Protein AF-A0A9W7H789-F1 (afdb_monomer)

Structure (mmCIF, N/CA/C/O backbone):
data_AF-A0A9W7H789-F1
#
_entry.id   AF-A0A9W7H789-F1
#
loop_
_atom_site.group_PDB
_atom_site.id
_atom_site.type_symbol
_atom_site.label_atom_id
_atom_site.label_alt_id
_atom_site.label_comp_id
_atom_site.label_asym_id
_atom_site.label_entity_id
_atom_site.label_seq_id
_atom_site.pdbx_PDB_ins_code
_atom_site.Cartn_x
_atom_site.Cartn_y
_atom_site.Cartn_z
_atom_site.occupancy
_atom_site.B_iso_or_equiv
_atom_site.auth_seq_id
_atom_site.auth_comp_id
_atom_site.auth_asym_id
_atom_site.auth_atom_id
_atom_site.pdbx_PDB_model_num
ATOM 1 N N . MET A 1 1 ? 6.741 7.330 -32.884 1.00 44.22 1 MET A N 1
ATOM 2 C CA . MET A 1 1 ? 7.680 7.062 -31.779 1.00 44.22 1 MET A CA 1
ATOM 3 C C . MET A 1 1 ? 6.821 6.751 -30.573 1.00 44.22 1 MET A C 1
ATOM 5 O O . MET A 1 1 ? 6.149 7.654 -30.098 1.00 44.22 1 MET A O 1
ATOM 9 N N . ALA A 1 2 ? 6.696 5.477 -30.200 1.00 47.44 2 ALA A N 1
ATOM 10 C CA . ALA A 1 2 ? 6.024 5.129 -28.955 1.00 47.44 2 ALA A CA 1
ATOM 11 C C . ALA A 1 2 ? 6.936 5.634 -27.841 1.00 47.44 2 ALA A C 1
ATOM 13 O O . ALA A 1 2 ? 8.052 5.138 -27.694 1.00 47.44 2 ALA A O 1
ATOM 14 N N . ASP A 1 3 ? 6.510 6.695 -27.166 1.00 50.25 3 ASP A N 1
ATOM 15 C CA . ASP A 1 3 ? 7.142 7.167 -25.947 1.00 50.25 3 ASP A CA 1
ATOM 16 C C . ASP A 1 3 ? 7.139 5.976 -24.982 1.00 50.25 3 ASP A C 1
ATOM 18 O O . ASP A 1 3 ? 6.099 5.603 -24.442 1.00 50.25 3 ASP A O 1
ATOM 22 N N . MET A 1 4 ? 8.280 5.292 -24.854 1.00 52.41 4 MET A N 1
ATOM 23 C CA . MET A 1 4 ? 8.501 4.280 -23.825 1.00 52.41 4 MET A CA 1
ATOM 24 C C . MET A 1 4 ? 8.636 5.006 -22.483 1.00 52.41 4 MET A C 1
ATOM 26 O O . MET A 1 4 ? 9.663 4.921 -21.812 1.00 52.41 4 MET A O 1
ATOM 30 N N . VAL A 1 5 ? 7.609 5.754 -22.080 1.00 58.78 5 VAL A N 1
ATOM 31 C CA . VAL A 1 5 ? 7.419 6.062 -20.674 1.00 58.78 5 VAL A CA 1
ATOM 32 C C . VAL A 1 5 ? 7.052 4.731 -20.039 1.00 58.78 5 VAL A C 1
ATOM 34 O O . VAL A 1 5 ? 5.912 4.275 -20.091 1.00 58.78 5 VAL A O 1
ATOM 37 N N . GLY A 1 6 ? 8.070 4.040 -19.520 1.00 60.03 6 GLY A N 1
ATOM 38 C CA . GLY A 1 6 ? 7.855 2.869 -18.684 1.00 60.03 6 GLY A CA 1
ATOM 39 C C . GLY A 1 6 ? 6.789 3.192 -17.630 1.00 60.03 6 GLY A C 1
ATOM 40 O O . GLY A 1 6 ? 6.657 4.362 -17.244 1.00 60.03 6 GLY A O 1
ATOM 41 N N . PRO A 1 7 ? 5.996 2.196 -17.199 1.00 67.00 7 PRO A N 1
ATOM 42 C CA . PRO A 1 7 ? 4.902 2.422 -16.266 1.00 67.00 7 PRO A CA 1
ATOM 43 C C . PRO A 1 7 ? 5.422 3.246 -15.091 1.00 67.00 7 PRO A C 1
ATOM 45 O O . PRO A 1 7 ? 6.423 2.895 -14.464 1.00 67.00 7 PRO A O 1
ATOM 48 N N . ARG A 1 8 ? 4.800 4.404 -14.843 1.00 80.44 8 ARG A N 1
ATOM 49 C CA . ARG A 1 8 ? 5.165 5.217 -13.683 1.00 80.44 8 ARG A CA 1
ATOM 50 C C . ARG A 1 8 ? 4.766 4.407 -12.460 1.00 80.44 8 ARG A C 1
ATOM 52 O O . ARG A 1 8 ? 3.633 3.951 -12.356 1.00 80.44 8 ARG A O 1
ATOM 59 N N . LEU A 1 9 ? 5.724 4.181 -11.580 1.00 85.69 9 LEU A N 1
ATOM 60 C CA . LEU A 1 9 ? 5.582 3.305 -10.430 1.00 85.69 9 LEU A CA 1
ATOM 61 C C . LEU A 1 9 ? 5.728 4.131 -9.164 1.00 85.69 9 LEU A C 1
ATOM 63 O O . LEU A 1 9 ? 6.569 5.030 -9.094 1.00 85.69 9 LEU A O 1
ATOM 67 N N . TYR A 1 10 ? 4.914 3.808 -8.172 1.00 86.94 10 TYR A N 1
ATOM 68 C CA . TYR A 1 10 ? 5.084 4.286 -6.815 1.00 86.94 10 TYR A CA 1
ATOM 69 C C . TYR A 1 10 ? 5.868 3.238 -6.043 1.00 86.94 10 TYR A C 1
ATOM 71 O O . TYR A 1 10 ? 5.487 2.068 -5.984 1.00 86.94 10 TYR A O 1
ATOM 79 N N . SER A 1 11 ? 6.974 3.678 -5.458 1.00 90.12 11 SER A N 1
ATOM 80 C CA . SER A 1 11 ? 7.864 2.835 -4.676 1.00 90.12 11 SER A CA 1
ATOM 81 C C . SER A 1 11 ? 7.943 3.334 -3.241 1.00 90.12 11 SER A C 1
ATOM 83 O O . SER A 1 11 ? 7.845 4.535 -2.988 1.00 90.12 11 SER A O 1
ATOM 85 N N . CYS A 1 12 ? 8.171 2.410 -2.311 1.00 89.88 12 CYS A N 1
ATOM 86 C CA . CYS A 1 12 ? 8.466 2.729 -0.923 1.00 89.88 12 CYS A CA 1
ATOM 87 C C . CYS A 1 12 ? 9.696 3.642 -0.846 1.00 89.88 12 CYS A C 1
ATOM 89 O O . CYS A 1 12 ? 10.728 3.356 -1.456 1.00 89.88 12 CYS A O 1
ATOM 91 N N . CYS A 1 13 ? 9.615 4.718 -0.066 1.00 87.62 13 CYS A N 1
ATOM 92 C CA . CYS A 1 13 ? 10.715 5.671 0.069 1.00 87.62 13 CYS A CA 1
ATOM 93 C C . CYS A 1 13 ? 11.968 5.068 0.723 1.00 87.62 13 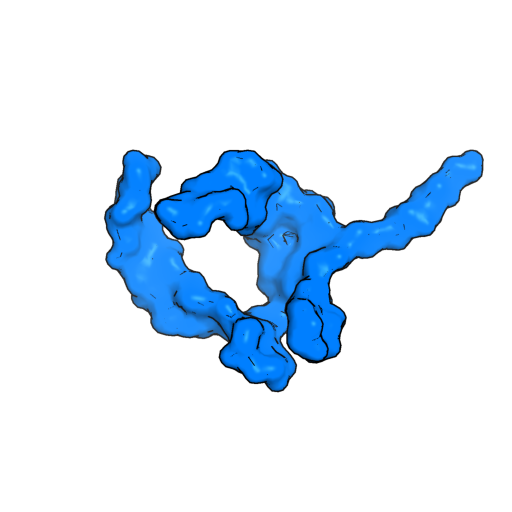CYS A C 1
ATOM 95 O O . CYS A 1 13 ? 13.062 5.562 0.466 1.00 87.62 13 CYS A O 1
ATOM 97 N N . ASN A 1 14 ? 11.824 4.016 1.538 1.00 90.12 14 ASN A N 1
ATOM 98 C CA . ASN A 1 14 ? 12.947 3.417 2.257 1.00 90.12 14 ASN A CA 1
ATOM 99 C C . ASN A 1 14 ? 13.653 2.321 1.432 1.00 90.12 14 ASN A C 1
ATOM 101 O O . ASN A 1 14 ? 14.827 2.441 1.090 1.00 90.12 14 ASN A O 1
ATOM 105 N N . CYS A 1 15 ? 12.927 1.273 1.031 1.00 91.00 15 CYS A N 1
ATOM 106 C CA . CYS A 1 15 ? 13.497 0.111 0.327 1.00 91.00 15 CYS A CA 1
ATOM 107 C C . CYS A 1 15 ? 13.340 0.143 -1.206 1.00 91.00 15 CYS A C 1
ATOM 109 O O . CYS A 1 15 ? 13.830 -0.749 -1.893 1.00 91.00 15 CYS A O 1
ATOM 111 N N . ARG A 1 16 ? 12.649 1.146 -1.767 1.00 89.00 16 ARG A N 1
ATOM 112 C CA . ARG A 1 16 ? 12.263 1.239 -3.194 1.00 89.00 16 ARG A CA 1
ATOM 113 C C . ARG A 1 16 ? 11.414 0.087 -3.738 1.00 89.00 16 ARG A C 1
ATOM 115 O O . ARG A 1 16 ? 11.190 0.020 -4.948 1.00 89.00 16 ARG A O 1
ATOM 122 N N . ASN A 1 17 ? 10.894 -0.768 -2.865 1.00 90.31 17 ASN A N 1
ATOM 123 C CA . ASN A 1 17 ? 9.943 -1.805 -3.233 1.00 90.31 17 ASN A CA 1
ATOM 124 C C . ASN A 1 17 ? 8.712 -1.195 -3.927 1.00 90.31 17 ASN A C 1
ATOM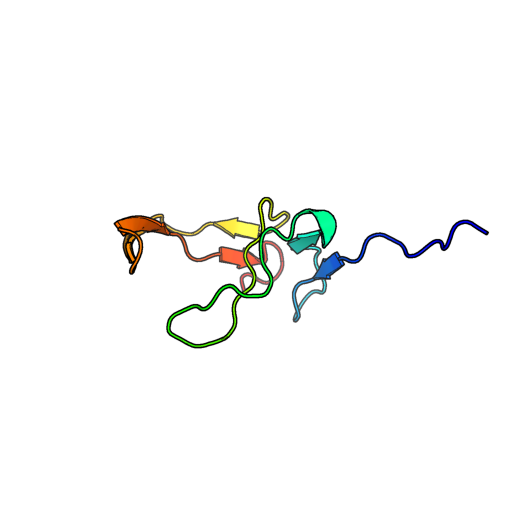 126 O O . ASN A 1 17 ? 8.278 -0.104 -3.561 1.00 90.31 17 ASN A O 1
ATOM 130 N N . GLN A 1 18 ? 8.171 -1.865 -4.941 1.00 89.50 18 GLN A N 1
ATOM 131 C CA . GLN A 1 18 ? 7.050 -1.349 -5.731 1.00 89.50 18 GLN A CA 1
ATOM 132 C C . GLN A 1 18 ? 5.743 -1.510 -4.950 1.00 89.50 18 GLN A C 1
ATOM 134 O O . GLN A 1 18 ? 5.374 -2.628 -4.610 1.00 89.50 18 GLN A O 1
ATOM 139 N N . ILE A 1 19 ? 5.056 -0.399 -4.687 1.00 89.81 19 ILE A N 1
ATOM 140 C CA . ILE A 1 19 ? 3.844 -0.351 -3.857 1.00 89.81 19 ILE A CA 1
ATOM 141 C C . ILE A 1 19 ? 2.589 -0.226 -4.723 1.00 89.81 19 ILE A C 1
ATOM 143 O O . ILE A 1 19 ? 1.572 -0.831 -4.419 1.00 89.81 19 ILE A O 1
ATOM 147 N N . ALA A 1 20 ? 2.633 0.565 -5.796 1.00 90.00 20 ALA A N 1
ATOM 148 C CA . ALA A 1 20 ? 1.477 0.766 -6.668 1.00 90.00 20 ALA A CA 1
ATOM 149 C C . 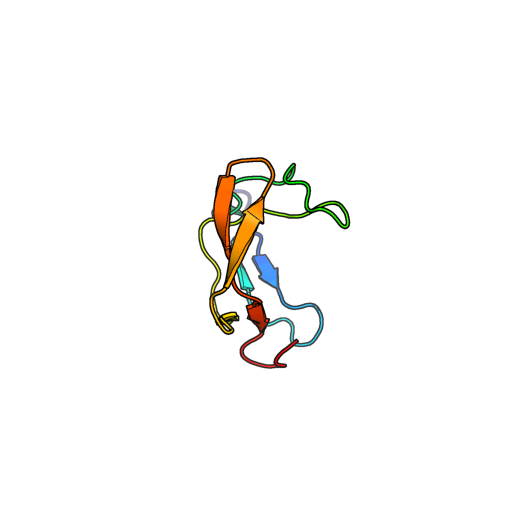ALA A 1 20 ? 1.901 1.199 -8.074 1.00 90.00 20 ALA A C 1
ATOM 151 O O . ALA A 1 20 ? 2.978 1.774 -8.275 1.00 90.00 20 ALA A O 1
ATOM 152 N N . LEU A 1 21 ? 1.034 0.961 -9.054 1.00 88.69 21 LEU A N 1
ATOM 153 C CA . LEU A 1 21 ? 1.179 1.507 -10.398 1.00 88.6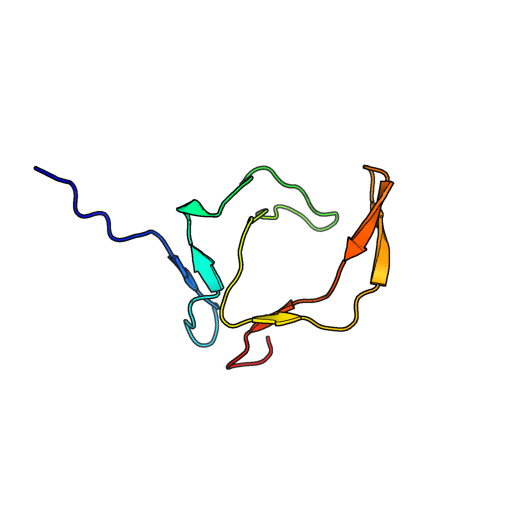9 21 LEU A CA 1
ATOM 154 C C . LEU A 1 21 ? 0.523 2.891 -10.462 1.00 88.69 21 LEU A C 1
ATOM 156 O O . LEU A 1 21 ? -0.420 3.204 -9.741 1.00 88.69 21 LEU A O 1
ATOM 160 N N . HIS A 1 22 ? 1.010 3.741 -11.358 1.00 86.25 22 HIS A N 1
ATOM 161 C CA . HIS A 1 22 ? 0.344 5.006 -11.654 1.00 86.25 22 HIS A CA 1
ATOM 162 C C . HIS A 1 22 ? -0.971 4.830 -12.410 1.00 86.25 22 HIS A C 1
ATOM 164 O O . HIS A 1 22 ? -1.815 5.719 -12.351 1.00 86.25 22 HIS A O 1
ATOM 170 N N . ASP A 1 23 ? -1.117 3.711 -13.118 1.00 86.38 23 ASP A N 1
ATOM 171 C CA . ASP A 1 23 ? -2.342 3.352 -13.835 1.00 86.38 23 ASP A CA 1
ATOM 172 C C . ASP A 1 23 ? -3.492 3.063 -12.858 1.00 86.38 23 ASP A C 1
ATOM 174 O O . ASP A 1 23 ? -4.616 3.504 -13.068 1.00 86.38 23 ASP A O 1
ATOM 178 N N . ASP A 1 24 ? -3.166 2.466 -11.708 1.00 87.56 24 ASP A N 1
ATOM 179 C CA . ASP A 1 24 ? -4.089 2.205 -10.600 1.00 87.56 24 ASP A CA 1
ATOM 180 C C . ASP A 1 24 ? -4.430 3.447 -9.762 1.00 87.56 24 ASP A C 1
ATOM 182 O O . ASP A 1 24 ? -5.132 3.357 -8.757 1.00 87.56 24 ASP A O 1
ATOM 186 N N . VAL A 1 25 ? -3.946 4.638 -10.123 1.00 88.31 25 VAL A N 1
ATOM 187 C CA . VAL A 1 25 ? -4.327 5.862 -9.408 1.00 88.31 25 VAL A CA 1
ATOM 188 C C . VAL A 1 25 ? -5.764 6.228 -9.767 1.00 88.31 25 VAL A C 1
ATOM 190 O O . VAL A 1 25 ? -6.028 6.805 -10.820 1.00 88.31 25 VAL A O 1
ATOM 193 N N . ILE A 1 26 ? -6.686 6.001 -8.834 1.00 87.81 26 ILE A N 1
ATOM 194 C CA . ILE A 1 26 ? -8.075 6.451 -8.953 1.00 87.81 26 ILE A CA 1
ATOM 195 C C . ILE A 1 26 ? -8.145 7.975 -8.817 1.00 87.81 26 ILE A C 1
ATOM 197 O O . ILE A 1 26 ? -8.822 8.648 -9.594 1.00 87.81 26 ILE A O 1
ATOM 201 N N . SER A 1 27 ? -7.474 8.545 -7.809 1.00 84.62 27 SER A N 1
ATOM 202 C CA . S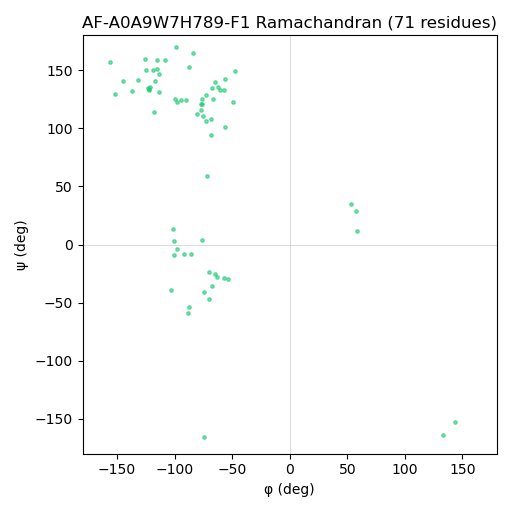ER A 1 27 ? -7.540 9.988 -7.563 1.00 84.62 27 SER A CA 1
ATOM 203 C C . SER A 1 27 ? -6.291 10.548 -6.895 1.00 84.62 27 SER A C 1
ATOM 205 O O . SER A 1 27 ? -5.851 10.089 -5.844 1.00 84.62 27 SER A O 1
ATOM 207 N N . LYS A 1 28 ? -5.759 11.621 -7.489 1.00 84.81 28 LYS A N 1
ATOM 208 C CA . LYS A 1 28 ? -4.650 12.431 -6.947 1.00 84.81 28 LYS A CA 1
ATOM 209 C C . LYS A 1 28 ? -5.126 13.615 -6.108 1.00 84.81 28 LYS A C 1
ATOM 211 O O . LYS A 1 28 ? -4.316 14.320 -5.515 1.00 84.81 28 LYS A O 1
ATOM 216 N N . SER A 1 29 ? -6.433 13.862 -6.116 1.00 80.00 29 SER A N 1
ATOM 217 C CA . SER A 1 29 ? -7.079 14.963 -5.398 1.00 80.00 29 SER A CA 1
ATOM 218 C C . SER A 1 29 ? -7.748 14.485 -4.113 1.00 80.00 29 SER A C 1
ATOM 220 O O . SER A 1 29 ? -8.547 15.220 -3.533 1.00 80.00 29 SER A O 1
ATOM 222 N N . PHE A 1 30 ? -7.444 13.262 -3.675 1.00 81.06 30 PHE A N 1
ATOM 223 C CA . PHE A 1 30 ? -7.942 12.746 -2.416 1.00 81.06 30 PHE A CA 1
ATOM 224 C C . PHE A 1 30 ? -7.309 13.533 -1.260 1.00 81.06 30 PHE A C 1
ATOM 226 O O . PHE A 1 30 ? -6.119 13.853 -1.259 1.00 81.06 30 PHE A O 1
ATOM 233 N N . GLN A 1 31 ? -8.133 13.926 -0.297 1.00 75.00 31 GLN A N 1
ATOM 234 C CA . GLN A 1 31 ? -7.688 14.667 0.875 1.00 75.00 31 GLN A CA 1
ATOM 235 C C . GLN A 1 31 ? -7.985 13.813 2.090 1.00 75.00 31 GLN A C 1
ATOM 237 O O . GLN A 1 31 ? -9.144 13.551 2.411 1.00 75.00 31 GLN A O 1
ATOM 242 N N . GLU A 1 32 ? -6.926 13.376 2.754 1.00 72.12 32 GLU A N 1
ATOM 243 C CA . GLU A 1 32 ? -7.046 12.834 4.094 1.00 72.12 32 GLU A CA 1
ATOM 244 C C . GLU A 1 32 ? -7.041 13.967 5.117 1.00 72.12 32 GLU A C 1
ATOM 246 O O . GLU A 1 32 ? -6.637 15.099 4.843 1.00 72.12 32 GLU A O 1
ATOM 251 N N . ARG A 1 33 ? -7.456 13.648 6.345 1.00 72.44 33 ARG A N 1
ATOM 252 C CA . ARG A 1 33 ? -7.524 14.610 7.454 1.00 72.44 33 ARG A CA 1
ATOM 253 C C . ARG A 1 33 ? -6.201 15.351 7.694 1.00 72.44 33 ARG A C 1
ATOM 255 O O . ARG A 1 33 ? -6.224 16.489 8.149 1.00 72.44 33 ARG A O 1
ATOM 262 N N . ASN A 1 34 ? -5.073 14.711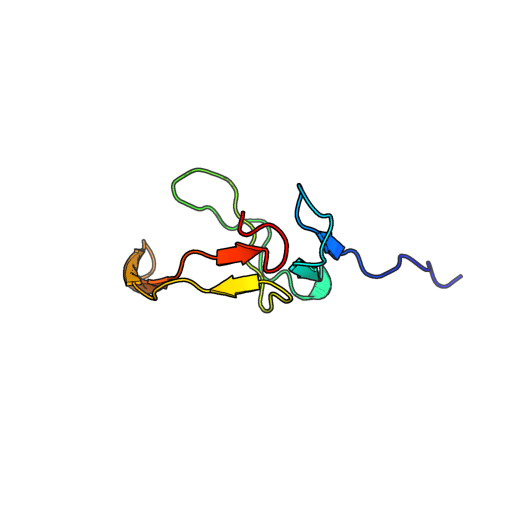 7.384 1.00 72.06 34 ASN A N 1
ATOM 263 C CA . ASN A 1 34 ? -3.732 15.244 7.612 1.00 72.06 34 ASN A CA 1
ATOM 264 C C . ASN A 1 34 ? -3.065 15.849 6.361 1.00 72.06 34 ASN A C 1
ATOM 266 O O . ASN A 1 34 ? -1.914 16.275 6.445 1.00 72.06 34 ASN A O 1
ATOM 270 N N . GLY A 1 35 ? -3.750 15.905 5.210 1.00 80.31 35 GLY A N 1
ATOM 271 C CA . GLY A 1 35 ? -3.216 16.545 4.007 1.00 80.31 35 GLY A CA 1
ATOM 272 C C . GLY A 1 35 ? -3.582 15.854 2.695 1.00 80.31 35 GLY A C 1
ATOM 273 O O . GLY A 1 35 ? -4.625 15.218 2.554 1.00 80.31 35 GLY A O 1
ATOM 274 N N . ARG A 1 36 ? -2.714 16.025 1.691 1.00 81.81 36 ARG A N 1
ATOM 275 C CA . ARG A 1 36 ? -2.900 15.411 0.370 1.00 81.81 36 ARG A CA 1
ATOM 276 C C . ARG A 1 36 ? -2.623 13.920 0.461 1.00 81.81 36 ARG A C 1
ATOM 27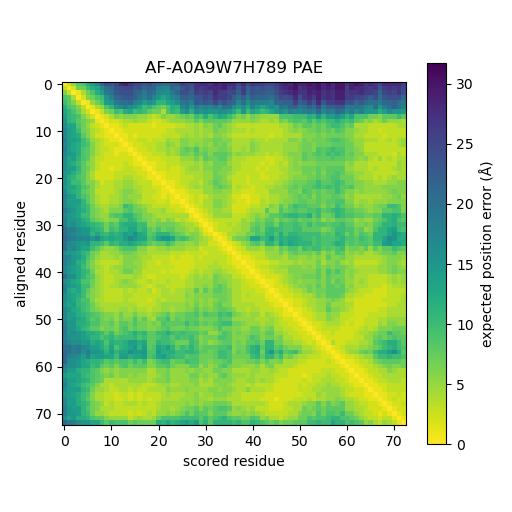8 O O . ARG A 1 36 ? -1.550 13.528 0.909 1.00 81.81 36 ARG A O 1
ATOM 285 N N . ALA A 1 37 ? -3.561 13.133 -0.036 1.00 84.44 37 ALA A N 1
ATOM 286 C CA . ALA A 1 37 ? -3.434 11.696 -0.154 1.00 84.44 37 ALA A CA 1
ATOM 287 C C . ALA A 1 37 ? -3.712 11.272 -1.601 1.00 84.44 37 ALA A C 1
ATOM 289 O O . ALA A 1 37 ? -4.312 11.998 -2.396 1.00 84.44 37 ALA A O 1
ATOM 290 N N . PHE A 1 38 ? -3.236 10.087 -1.951 1.00 85.88 38 PHE A N 1
ATOM 291 C CA . PHE A 1 38 ? -3.486 9.477 -3.247 1.00 85.88 38 PHE A CA 1
ATOM 292 C C . PHE A 1 38 ? -4.349 8.248 -3.023 1.00 85.88 38 PHE A C 1
ATOM 294 O O . PHE A 1 38 ? -4.056 7.434 -2.151 1.00 85.88 38 PHE A O 1
ATOM 301 N N . LEU A 1 39 ? -5.419 8.134 -3.801 1.00 86.44 39 LEU A N 1
ATOM 302 C CA . LEU A 1 39 ? -6.277 6.965 -3.796 1.00 86.44 39 LEU A CA 1
ATOM 303 C C . LEU A 1 39 ? -5.873 6.062 -4.958 1.00 86.44 39 LEU A C 1
ATOM 305 O O . LEU A 1 39 ? -5.912 6.496 -6.113 1.00 86.44 39 LEU A O 1
ATOM 309 N N . PHE A 1 40 ? -5.523 4.823 -4.635 1.00 89.19 40 PHE A N 1
ATOM 310 C CA . PHE A 1 40 ? -5.174 3.781 -5.593 1.00 89.19 40 PHE A CA 1
ATOM 311 C C . PHE A 1 40 ? -6.230 2.669 -5.563 1.00 89.19 40 PHE A C 1
ATOM 313 O O . PHE A 1 40 ? -6.808 2.409 -4.506 1.00 89.19 40 PHE A O 1
ATOM 320 N N . SER A 1 41 ? -6.499 2.038 -6.708 1.00 89.56 41 SER A N 1
ATOM 321 C CA . SER A 1 41 ? -7.355 0.848 -6.820 1.00 89.56 41 SER A CA 1
ATOM 322 C C . SER A 1 41 ? -6.658 -0.394 -6.302 1.00 89.56 41 SER A C 1
ATOM 324 O O . SER A 1 41 ? -7.282 -1.200 -5.616 1.00 89.56 41 SER A O 1
ATOM 326 N N . ASP A 1 42 ? -5.376 -0.520 -6.625 1.00 88.12 42 ASP A N 1
ATOM 327 C CA . ASP A 1 42 ? -4.557 -1.668 -6.284 1.00 88.12 42 ASP A CA 1
ATOM 328 C C . ASP A 1 42 ? -3.229 -1.220 -5.672 1.00 88.12 42 ASP A C 1
ATOM 330 O O . ASP A 1 42 ? -2.634 -0.210 -6.067 1.00 88.12 42 ASP A O 1
ATOM 334 N N . ALA A 1 43 ? -2.786 -1.979 -4.675 1.00 87.88 43 ALA A N 1
ATOM 335 C CA . ALA A 1 43 ? -1.488 -1.819 -4.051 1.00 87.88 43 ALA A CA 1
ATOM 336 C C . ALA A 1 43 ? -0.866 -3.202 -3.840 1.00 87.88 43 ALA A C 1
ATOM 338 O O . ALA A 1 43 ? -1.497 -4.123 -3.320 1.00 87.88 43 ALA A O 1
ATOM 339 N N . MET A 1 44 ? 0.398 -3.332 -4.227 1.00 90.00 44 MET A N 1
ATOM 340 C CA . MET A 1 44 ? 1.163 -4.572 -4.221 1.00 90.00 44 MET A CA 1
ATOM 341 C C . MET A 1 44 ? 2.326 -4.482 -3.237 1.00 90.00 44 MET A C 1
ATOM 343 O O . MET A 1 44 ? 2.781 -3.401 -2.876 1.00 90.00 44 MET A O 1
ATOM 347 N N . ASN A 1 45 ? 2.833 -5.639 -2.807 1.00 90.44 45 ASN A N 1
ATOM 348 C CA . ASN A 1 45 ? 3.981 -5.747 -1.900 1.00 90.44 45 ASN A CA 1
ATOM 349 C C . ASN A 1 45 ? 3.834 -4.924 -0.602 1.00 90.44 45 ASN A C 1
ATOM 351 O O . ASN A 1 45 ? 4.811 -4.401 -0.053 1.00 90.44 45 ASN A O 1
ATOM 355 N N . ILE A 1 46 ? 2.601 -4.846 -0.106 1.00 91.38 46 ILE A N 1
ATOM 356 C CA . ILE A 1 46 ? 2.232 -4.219 1.156 1.00 91.38 46 ILE A CA 1
ATOM 357 C C . ILE A 1 46 ? 1.682 -5.254 2.141 1.00 91.38 46 ILE A C 1
ATOM 359 O O . ILE A 1 46 ? 1.080 -6.252 1.750 1.00 91.38 46 ILE A O 1
ATOM 363 N N . MET A 1 47 ? 1.860 -4.995 3.431 1.00 91.06 47 MET A N 1
ATOM 364 C CA . MET A 1 47 ? 1.155 -5.662 4.514 1.00 91.06 47 MET A CA 1
ATOM 365 C C . MET A 1 47 ? 0.014 -4.785 5.003 1.00 91.06 47 MET A C 1
ATOM 367 O O . MET A 1 47 ? 0.221 -3.643 5.404 1.00 91.06 47 MET A O 1
ATOM 371 N N . VAL A 1 48 ? -1.183 -5.357 5.009 1.00 91.19 48 VAL A N 1
ATOM 372 C CA . VAL A 1 48 ? -2.372 -4.723 5.569 1.00 91.19 48 VAL A CA 1
ATOM 373 C C . VAL A 1 48 ? -2.480 -5.117 7.038 1.00 91.19 48 VAL A C 1
ATOM 375 O O . VAL A 1 48 ? -2.475 -6.302 7.375 1.00 91.19 48 VAL A O 1
ATOM 378 N N . GLY A 1 49 ? -2.543 -4.115 7.905 1.00 90.12 49 GLY A N 1
ATOM 379 C CA . GLY A 1 49 ? -2.728 -4.254 9.339 1.00 90.12 49 GLY A CA 1
ATOM 380 C C . GLY A 1 49 ? -4.166 -4.622 9.727 1.00 90.12 49 GLY A C 1
ATOM 381 O O . GLY A 1 49 ? -4.972 -5.039 8.886 1.00 90.12 49 GLY A O 1
ATOM 382 N N . PRO A 1 50 ? -4.511 -4.493 11.018 1.00 91.19 50 PRO A N 1
ATOM 383 C CA . PRO A 1 50 ? -5.864 -4.752 11.483 1.00 91.19 50 PRO A CA 1
ATOM 384 C C . PRO A 1 50 ? -6.851 -3.803 10.799 1.00 91.19 50 PRO A C 1
ATOM 386 O O . PRO A 1 50 ? -6.632 -2.597 10.709 1.00 91.19 50 PRO A O 1
ATOM 389 N N . LYS A 1 51 ? -7.946 -4.377 10.303 1.00 91.44 51 LYS A N 1
ATOM 390 C CA . LYS A 1 51 ? -9.056 -3.621 9.733 1.00 91.44 51 LYS A CA 1
ATOM 391 C C . LYS A 1 51 ? -9.866 -3.003 10.862 1.00 91.44 51 LYS A C 1
ATOM 393 O O . LYS A 1 51 ? -10.347 -3.722 11.733 1.00 91.44 51 LYS A O 1
ATOM 398 N N . GLU A 1 52 ? -10.051 -1.698 10.799 1.00 92.00 52 GLU A N 1
ATOM 399 C CA . GLU A 1 52 ? -10.841 -0.916 11.736 1.00 92.00 52 GLU A CA 1
ATOM 400 C C . GLU A 1 52 ? -11.925 -0.165 10.970 1.00 92.00 52 GLU A C 1
ATOM 402 O O . GLU A 1 52 ? -11.678 0.440 9.925 1.00 92.00 52 GLU A O 1
ATOM 407 N N . ASP A 1 53 ? -13.149 -0.179 11.475 1.00 91.38 53 ASP A N 1
ATOM 408 C CA . ASP A 1 53 ? -14.189 0.701 10.971 1.00 91.38 53 ASP A CA 1
ATOM 409 C C . ASP A 1 53 ? -13.968 2.128 11.492 1.00 91.38 53 ASP A C 1
ATOM 411 O O . ASP A 1 53 ? -13.906 2.392 12.691 1.00 91.38 53 ASP A O 1
ATOM 415 N N . ARG A 1 54 ? -13.810 3.079 10.568 1.00 86.62 54 ARG A N 1
ATOM 416 C CA . ARG A 1 54 ? -13.709 4.506 10.879 1.00 86.62 54 ARG A CA 1
ATOM 417 C C . ARG A 1 54 ? -14.821 5.262 10.169 1.00 86.62 54 ARG A C 1
ATOM 419 O O . ARG A 1 54 ? -15.101 5.052 8.988 1.00 86.62 54 ARG A O 1
ATOM 426 N N . GLN A 1 55 ? -15.459 6.175 10.896 1.00 83.44 55 GLN A N 1
ATOM 427 C CA . GLN A 1 55 ? -16.379 7.131 10.291 1.00 83.44 55 GLN A CA 1
ATOM 428 C C . GLN A 1 55 ? -15.579 8.212 9.562 1.00 83.44 55 GLN A C 1
ATOM 430 O O . GLN A 1 55 ? -14.898 9.031 10.181 1.00 83.44 55 GLN A O 1
ATOM 435 N N . LEU A 1 56 ? -15.664 8.197 8.236 1.00 80.00 56 LEU A N 1
ATOM 436 C CA . LEU A 1 56 ? -15.160 9.247 7.357 1.00 80.00 56 LEU A CA 1
ATOM 437 C C . LEU A 1 56 ? -16.315 10.174 6.955 1.00 80.00 56 LEU A C 1
ATOM 439 O O . LEU A 1 56 ? -17.484 9.872 7.187 1.00 80.00 56 LEU A O 1
ATOM 443 N N . MET A 1 57 ? -16.004 11.306 6.312 1.00 74.62 57 MET A N 1
ATOM 444 C CA . MET A 1 57 ? -17.037 12.255 5.862 1.00 74.62 57 MET A CA 1
ATOM 445 C C . MET A 1 57 ? -18.087 11.625 4.931 1.00 74.62 57 MET A C 1
ATOM 447 O O . MET A 1 57 ? -19.228 12.073 4.909 1.00 74.62 57 MET A O 1
AT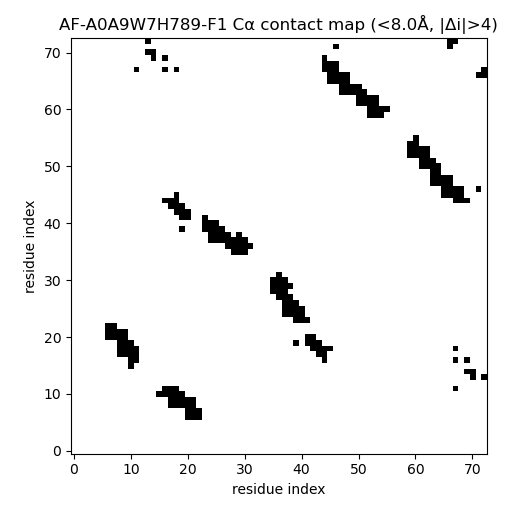OM 451 N N . THR A 1 58 ? -17.720 10.589 4.176 1.00 80.69 58 THR A N 1
ATOM 452 C CA . THR A 1 58 ? -18.611 9.873 3.250 1.00 80.69 58 THR A CA 1
ATOM 453 C C . THR A 1 58 ? -19.431 8.762 3.911 1.00 80.69 58 THR A C 1
ATOM 455 O O . THR A 1 58 ? -20.319 8.215 3.263 1.00 80.69 58 THR A O 1
ATOM 458 N N . GLY A 1 59 ? -19.159 8.423 5.176 1.00 86.81 59 GLY A N 1
ATOM 459 C CA . GLY A 1 59 ? -19.837 7.352 5.907 1.00 86.81 59 GLY A CA 1
ATOM 460 C C . GLY A 1 59 ? -18.883 6.413 6.649 1.00 86.81 59 GLY A C 1
ATOM 461 O O . GLY A 1 59 ? -17.712 6.722 6.870 1.00 86.81 59 GLY A O 1
ATOM 462 N N . LEU A 1 60 ? -19.397 5.247 7.051 1.00 88.69 60 LEU A N 1
ATOM 463 C CA . LEU A 1 60 ? -18.620 4.207 7.727 1.00 88.69 60 LEU A CA 1
ATOM 464 C C . LEU A 1 60 ? -17.756 3.451 6.715 1.00 88.69 60 LEU A C 1
ATOM 466 O O . LEU A 1 60 ? -18.284 2.801 5.814 1.00 88.69 60 LEU A O 1
ATOM 470 N N . HIS A 1 61 ? -16.439 3.548 6.853 1.00 87.94 61 HIS A N 1
ATOM 471 C CA . HIS A 1 61 ? -15.484 2.891 5.971 1.00 87.94 61 HIS A CA 1
ATOM 472 C C . HIS A 1 61 ? -14.576 1.983 6.798 1.00 87.94 61 HIS A C 1
ATOM 474 O O . HIS A 1 61 ? -14.054 2.390 7.833 1.00 87.94 61 HIS A O 1
ATOM 480 N N . THR A 1 62 ? -14.356 0.756 6.334 1.00 89.12 62 THR A N 1
ATOM 481 C CA . THR A 1 62 ? -13.340 -0.123 6.917 1.00 89.12 62 THR A CA 1
ATOM 482 C C . THR A 1 62 ? -11.980 0.269 6.359 1.00 89.12 62 THR A C 1
ATOM 484 O O . THR A 1 62 ? -11.721 0.096 5.169 1.00 89.12 62 THR A O 1
ATOM 487 N N . VAL A 1 63 ? -11.123 0.807 7.215 1.00 89.00 63 VAL A N 1
ATOM 488 C CA . VAL A 1 63 ? -9.755 1.206 6.890 1.00 89.00 63 VAL A CA 1
ATOM 489 C C . VAL A 1 63 ? -8.772 0.248 7.548 1.00 89.00 63 VAL A C 1
ATOM 491 O O . VAL A 1 63 ? -9.106 -0.443 8.504 1.00 89.00 63 VAL A O 1
ATOM 494 N N . ALA A 1 64 ? -7.558 0.183 7.030 1.00 90.19 64 ALA A N 1
ATOM 495 C CA . ALA A 1 64 ? -6.474 -0.553 7.657 1.00 90.19 64 ALA A CA 1
ATOM 496 C C . ALA A 1 64 ? -5.177 0.202 7.406 1.00 90.19 64 ALA A C 1
ATOM 498 O O . ALA A 1 64 ? -4.975 0.725 6.308 1.00 90.19 64 ALA A O 1
ATOM 499 N N . ASP A 1 65 ? -4.313 0.244 8.413 1.00 88.62 65 ASP A N 1
ATOM 500 C CA . ASP A 1 65 ? -2.952 0.729 8.241 1.00 88.62 65 ASP A CA 1
ATOM 501 C C . ASP A 1 65 ? -2.188 -0.210 7.302 1.00 88.62 65 ASP A C 1
ATOM 503 O O . ASP A 1 65 ? -2.355 -1.432 7.336 1.00 88.62 65 ASP A O 1
ATOM 507 N N . VAL A 1 66 ? -1.379 0.370 6.424 1.00 89.25 66 VAL A N 1
ATOM 508 C CA . VAL A 1 66 ? -0.649 -0.357 5.390 1.00 89.25 66 VAL A CA 1
ATOM 509 C C . VAL A 1 66 ? 0.833 -0.085 5.559 1.00 89.25 66 VAL A C 1
ATOM 511 O O . VAL A 1 66 ? 1.240 1.064 5.690 1.00 89.25 66 VAL A O 1
ATOM 514 N N . TYR A 1 67 ? 1.628 -1.146 5.508 1.00 90.19 67 TYR A N 1
ATOM 515 C CA . TYR A 1 67 ? 3.075 -1.098 5.675 1.00 90.19 67 TYR A CA 1
ATOM 516 C C . TYR A 1 67 ? 3.755 -1.737 4.473 1.00 90.19 67 TYR A C 1
ATOM 518 O O . TYR A 1 67 ? 3.224 -2.671 3.872 1.00 90.19 67 TYR A O 1
ATOM 526 N N . CYS A 1 68 ? 4.957 -1.299 4.125 1.00 91.12 68 CYS A N 1
ATOM 527 C CA . CYS A 1 68 ? 5.744 -1.985 3.110 1.00 91.12 68 CYS A CA 1
ATOM 528 C C . CYS A 1 68 ? 6.083 -3.417 3.560 1.00 91.12 68 CYS A C 1
ATOM 530 O O . CYS A 1 68 ? 6.512 -3.633 4.692 1.00 91.12 68 CYS A O 1
ATOM 532 N N . CYS A 1 69 ? 5.945 -4.412 2.679 1.00 90.94 69 CYS A N 1
ATOM 533 C CA . CYS A 1 69 ? 6.258 -5.801 3.032 1.00 90.94 69 CYS A CA 1
ATOM 534 C C . CYS A 1 69 ? 7.745 -6.009 3.392 1.00 90.94 69 CYS A C 1
ATOM 536 O O . CYS A 1 69 ? 8.064 -6.896 4.184 1.00 90.94 69 CYS A O 1
ATOM 538 N N . ASP A 1 70 ? 8.639 -5.186 2.835 1.00 90.38 70 ASP A N 1
ATOM 539 C CA . ASP A 1 70 ? 10.091 -5.340 2.972 1.00 90.38 70 ASP A CA 1
ATOM 540 C C . ASP A 1 70 ? 10.639 -4.636 4.229 1.00 90.38 70 ASP A C 1
ATOM 542 O O . ASP A 1 70 ? 11.265 -5.265 5.080 1.00 90.38 70 ASP A O 1
ATOM 546 N N . 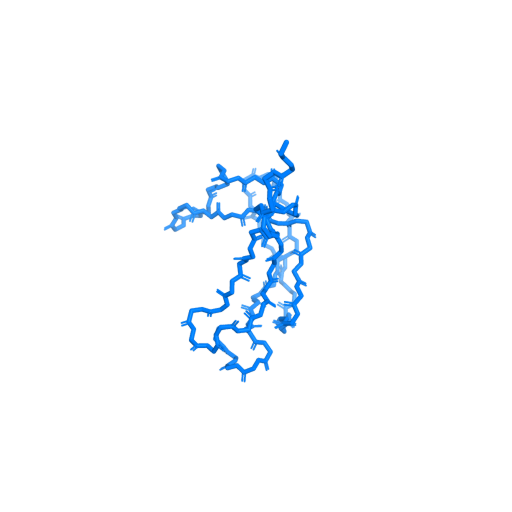CYS A 1 71 ? 10.338 -3.341 4.400 1.00 91.38 71 CYS A N 1
ATOM 547 C CA . CYS A 1 71 ? 10.825 -2.538 5.531 1.00 91.38 71 CYS A CA 1
ATOM 548 C C . CYS A 1 71 ? 9.809 -2.343 6.668 1.00 91.38 71 CYS A C 1
ATOM 550 O O . CYS A 1 71 ? 10.197 -1.877 7.734 1.00 91.38 71 CYS A O 1
ATOM 552 N N . ARG A 1 72 ? 8.540 -2.736 6.475 1.00 85.88 72 ARG A N 1
ATOM 553 C CA . ARG A 1 72 ? 7.440 -2.597 7.455 1.00 85.88 72 ARG A CA 1
ATOM 554 C C . ARG A 1 72 ? 7.182 -1.161 7.919 1.00 85.88 72 ARG A C 1
ATOM 556 O O . ARG A 1 72 ? 6.700 -0.949 9.028 1.00 85.88 72 ARG A O 1
ATOM 563 N N . GLU A 1 73 ? 7.478 -0.211 7.041 1.00 76.56 73 GLU A N 1
ATOM 564 C CA . GLU A 1 73 ? 7.200 1.222 7.187 1.00 76.56 73 GLU A CA 1
ATOM 565 C C . GLU A 1 73 ? 6.203 1.700 6.138 1.00 76.56 73 GLU A C 1
ATOM 567 O O . GLU A 1 73 ? 6.145 1.066 5.053 1.00 76.56 73 GLU A O 1
#

InterPro domains:
  IPR034751 Yippee domain [PS51792] (8-73)
  IPR039058 Yippee family [PTHR13848] (7-73)

Mean predicted aligned error: 7.3 Å

Nearest PDB structures (foldseek):
  8qbn-assembly1_Y  TM=8.879E-01  e=2.961E-05  Homo sapiens
  8oua-assembly1_C  TM=7.872E-01  e=1.041E-01  Magnetospirillum gryphiswaldense
  8c6j-assembly1_j  TM=5.613E-01  e=3.373E-01  Homo sapiens
  2bz0-assembly1_A  TM=7.097E-01  e=5.456E+00  Escherichia coli
  9fmd-assembly1_56  TM=3.953E-01  e=8.531E-01  Homo sapiens

Solvent-accessible surface area (backbone atoms only — not comparable to full-atom values): 4643 Å² total; per-residue (Å²): 130,84,77,81,71,64,83,55,67,42,49,42,90,85,80,59,49,62,34,32,52,56,84,35,48,75,34,80,81,37,70,47,100,91,43,86,36,73,39,58,78,53,72,41,68,57,41,76,51,74,77,41,81,42,82,50,98,92,41,84,41,80,43,55,58,72,23,33,60,86,78,65,90

pLDDT: mean 83.46, std 10.92, range [44.22, 92.0]

Foldseek 3Di:
DPPPPPFDFDADPPPRHTWATPVQFPDQQDADPVGTDTDGNDTPQKDWADWDFDQDPVGTDTHTDIAHNPPRD

Radius of gyration: 14.34 Å; Cα contacts (8 Å, |Δi|>4): 116; chains: 1; bounding box: 33×22×44 Å

Sequence (73 aa):
MADMVGPRLYSCCNCRNQIALHDDVISKSFQERNGRAFLFSDAMNIMVGPKEDRQLMTGLHTVADVYCCDCRE

Secondary structure (DSSP, 8-state):
-----PPPEEE-TTT--EEEESTTEEEEEEEETTEEEEEES---SEEEEEEEEEEETTEEEEEEEEEETTT--

Organism: Hibiscus trionum (NCBI:txid183268)